Protein AF-A0A5C5VEA5-F1 (afdb_monomer)

Solvent-accessible surface area (backbone atoms only — not comparable to full-atom values): 5814 Å² total; per-residue (Å²): 141,83,84,81,80,79,78,70,80,74,80,77,72,80,71,90,80,66,72,70,73,74,86,80,70,82,73,92,67,53,73,66,56,52,41,52,55,40,46,52,29,50,74,73,68,48,44,48,74,67,47,49,52,50,43,56,47,40,41,73,73,42,89,59,37,44,60,52,44,52,50,49,54,54,48,52,53,50,51,53,51,56,60,60,70,65,56,73,80,82,132

Radius of gyration: 19.77 Å; Cα contacts (8 Å, |Δi|>4): 48; chains: 1; bounding box: 66×24×54 Å

Sequence (91 aa):
MSSMDFGLPSPSTPDCGTPMNFASGCEQGDQQSEVLALGWAAIDGLADEASIARLDHLIRTEHGAKEEYESILALDEGLRCFFRDATPPSP

Foldseek 3Di:
DDDPDPPDPDPPDPPPPDQPPPVPDPPPDDPLVLLLVLLVCVVVVSDDPVSVVVNVVCCVPPDCSVVSSVVNVVVVVVVVVVVVVPPPPDD

Structure (mmCIF, N/CA/C/O backbone):
data_AF-A0A5C5VEA5-F1
#
_entry.id   AF-A0A5C5VEA5-F1
#
loop_
_atom_site.group_PDB
_atom_site.id
_atom_site.type_symbol
_atom_site.label_atom_id
_atom_site.label_alt_id
_atom_site.label_comp_id
_atom_site.label_asym_id
_atom_site.label_entity_id
_atom_site.label_seq_id
_atom_site.pdbx_PDB_ins_code
_atom_site.Cartn_x
_atom_site.Cartn_y
_atom_site.Cartn_z
_atom_site.occupancy
_atom_site.B_iso_or_equiv
_atom_site.auth_seq_id
_atom_site.auth_comp_id
_atom_site.auth_asym_id
_atom_site.auth_atom_id
_atom_site.pdbx_PDB_model_num
ATOM 1 N N . MET A 1 1 ? 57.726 -11.024 -8.950 1.00 45.16 1 MET A N 1
ATOM 2 C CA . MET A 1 1 ? 56.312 -11.381 -9.175 1.00 45.16 1 MET A CA 1
ATOM 3 C C . MET A 1 1 ? 55.539 -10.919 -7.954 1.00 45.16 1 MET A C 1
ATOM 5 O O . MET A 1 1 ? 55.682 -11.542 -6.916 1.00 45.16 1 MET A O 1
ATOM 9 N N . SER A 1 2 ? 54.800 -9.816 -8.057 1.00 40.72 2 SER A N 1
ATOM 10 C CA . SER A 1 2 ? 53.779 -9.448 -7.069 1.00 40.72 2 SER A CA 1
ATOM 11 C C . SER A 1 2 ? 52.538 -9.066 -7.854 1.00 40.72 2 SER A C 1
ATOM 13 O O . SER A 1 2 ? 52.468 -7.977 -8.416 1.00 40.72 2 SER A O 1
ATOM 15 N N . SER A 1 3 ? 51.624 -10.025 -7.973 1.00 47.88 3 SER A N 1
ATOM 16 C CA . SER A 1 3 ? 50.290 -9.818 -8.522 1.00 47.88 3 SER A CA 1
ATOM 17 C C . SER A 1 3 ? 49.448 -9.263 -7.381 1.00 47.88 3 SER A C 1
ATOM 19 O O . SER A 1 3 ? 49.212 -9.966 -6.401 1.00 47.88 3 SER A O 1
ATOM 21 N N . MET A 1 4 ? 49.092 -7.982 -7.445 1.00 53.44 4 MET A N 1
ATOM 22 C CA . MET A 1 4 ? 48.128 -7.403 -6.515 1.00 53.44 4 MET A CA 1
ATOM 23 C C . MET A 1 4 ? 46.740 -7.803 -7.006 1.00 53.44 4 MET A C 1
ATOM 25 O O . MET A 1 4 ? 46.266 -7.325 -8.034 1.00 53.44 4 MET A O 1
ATOM 29 N N . ASP A 1 5 ? 46.157 -8.755 -6.289 1.00 48.16 5 ASP A N 1
ATOM 30 C CA . ASP A 1 5 ? 44.776 -9.191 -6.415 1.00 48.16 5 ASP A CA 1
ATOM 31 C C . ASP A 1 5 ? 43.866 -8.032 -5.982 1.00 48.16 5 ASP A C 1
ATOM 33 O O . ASP A 1 5 ? 43.767 -7.701 -4.800 1.00 48.16 5 ASP A O 1
ATOM 37 N N . PHE A 1 6 ? 43.257 -7.346 -6.950 1.00 48.72 6 PHE A N 1
ATOM 38 C CA . PHE A 1 6 ? 42.148 -6.439 -6.676 1.00 48.72 6 PHE A CA 1
ATOM 39 C C . PHE A 1 6 ? 40.895 -7.296 -6.507 1.00 48.72 6 PHE A C 1
ATOM 41 O O . PHE A 1 6 ? 40.118 -7.477 -7.445 1.00 48.72 6 PHE A O 1
ATOM 48 N N . GLY A 1 7 ? 40.731 -7.841 -5.302 1.00 43.22 7 GLY A N 1
ATOM 49 C CA . GLY A 1 7 ? 39.499 -8.472 -4.851 1.00 43.22 7 GLY A CA 1
ATOM 50 C C . GLY A 1 7 ? 38.364 -7.452 -4.856 1.00 43.22 7 GLY A C 1
ATOM 51 O O . GLY A 1 7 ? 38.116 -6.767 -3.865 1.00 43.22 7 GLY A O 1
ATOM 52 N N . LEU A 1 8 ? 37.696 -7.322 -6.002 1.00 52.53 8 LEU A N 1
ATOM 53 C CA . LEU A 1 8 ? 36.412 -6.648 -6.116 1.00 52.53 8 LEU A CA 1
ATOM 54 C C . LEU A 1 8 ? 35.435 -7.344 -5.154 1.00 52.53 8 LEU A C 1
ATOM 56 O O . LEU A 1 8 ? 35.286 -8.567 -5.244 1.00 52.53 8 LEU A O 1
ATOM 60 N N . PRO A 1 9 ? 34.758 -6.622 -4.243 1.00 48.56 9 PRO A N 1
ATOM 61 C CA . PRO A 1 9 ? 33.660 -7.217 -3.502 1.00 48.56 9 PRO A CA 1
ATOM 62 C C . PRO A 1 9 ? 32.598 -7.633 -4.521 1.00 48.56 9 PRO A C 1
ATOM 64 O O . PRO A 1 9 ? 32.095 -6.813 -5.289 1.00 48.56 9 PRO A O 1
ATOM 67 N N . SER A 1 10 ? 32.314 -8.934 -4.569 1.00 50.59 10 SER A N 1
ATOM 68 C CA . SER A 1 10 ? 31.225 -9.473 -5.379 1.00 50.59 10 SER A CA 1
ATOM 69 C C . SER A 1 10 ? 29.932 -8.757 -4.981 1.00 50.59 10 SER A C 1
ATOM 71 O O . SER A 1 10 ? 29.664 -8.660 -3.781 1.00 50.59 10 SER A O 1
ATOM 73 N N . PRO A 1 11 ? 29.130 -8.240 -5.928 1.00 43.59 11 PRO A N 1
ATOM 74 C CA . PRO A 1 11 ? 27.807 -7.754 -5.590 1.00 43.59 11 PRO A CA 1
ATOM 75 C C . PRO A 1 11 ? 27.001 -8.972 -5.152 1.00 43.59 11 PRO A C 1
ATOM 77 O O . PRO A 1 11 ? 26.690 -9.840 -5.967 1.00 43.59 11 PRO A O 1
ATOM 80 N N . SER A 1 12 ? 26.719 -9.072 -3.855 1.00 49.34 12 SER A N 1
ATOM 81 C CA . SER A 1 12 ? 25.710 -9.987 -3.342 1.00 49.34 12 SER A CA 1
ATOM 82 C C . SER A 1 12 ? 24.440 -9.717 -4.138 1.00 49.34 12 SER A C 1
ATOM 84 O O . SER A 1 12 ? 23.848 -8.643 -4.030 1.00 49.34 12 SER A O 1
ATOM 86 N N . THR A 1 13 ? 24.081 -10.650 -5.013 1.00 54.53 13 THR A N 1
ATOM 87 C CA . THR A 1 13 ? 22.813 -10.631 -5.731 1.00 54.53 13 THR A CA 1
ATOM 88 C C . THR A 1 13 ? 21.706 -10.503 -4.688 1.00 5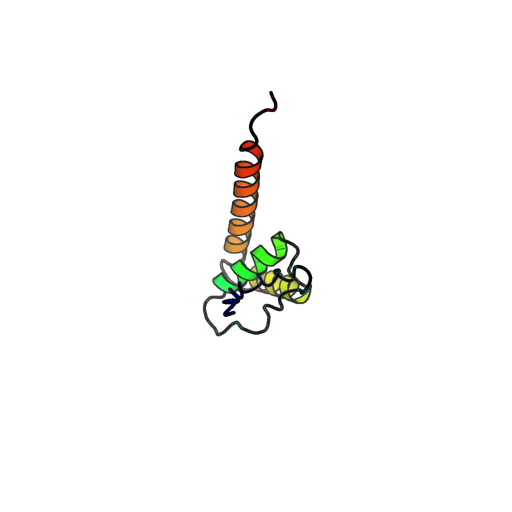4.53 13 THR A C 1
ATOM 90 O O . THR A 1 13 ? 21.691 -11.324 -3.767 1.00 54.53 13 THR A O 1
ATOM 93 N N . PRO A 1 14 ? 20.821 -9.493 -4.761 1.00 46.34 14 PRO A N 1
ATOM 94 C CA . PRO A 1 14 ? 19.681 -9.442 -3.863 1.00 46.34 14 PRO A CA 1
ATOM 95 C C . PRO A 1 14 ? 18.856 -10.701 -4.116 1.00 46.34 14 PRO A C 1
ATOM 97 O O . PRO A 1 14 ? 18.475 -10.998 -5.247 1.00 46.34 14 PRO A O 1
ATOM 100 N N . ASP A 1 15 ? 18.686 -11.493 -3.067 1.00 43.78 15 ASP A N 1
ATOM 101 C CA . ASP A 1 15 ? 18.011 -12.778 -3.113 1.00 43.78 15 ASP A CA 1
ATOM 102 C C . ASP A 1 15 ? 16.506 -12.518 -3.296 1.00 43.78 15 ASP A C 1
ATOM 104 O O . ASP A 1 15 ? 15.776 -12.279 -2.336 1.00 43.78 15 ASP A O 1
ATOM 108 N N . CYS A 1 16 ? 16.038 -12.481 -4.548 1.00 53.22 16 CYS A N 1
ATOM 109 C CA . CYS A 1 16 ? 14.643 -12.192 -4.919 1.00 53.22 16 CYS A CA 1
ATOM 110 C C . CYS A 1 16 ? 13.643 -13.297 -4.510 1.00 53.22 16 CYS A C 1
ATOM 112 O O . CYS A 1 16 ? 12.521 -13.313 -5.009 1.00 53.22 16 CYS A O 1
ATOM 114 N N . GLY A 1 17 ? 14.042 -14.254 -3.666 1.00 48.72 17 GLY A N 1
ATOM 115 C CA . GLY A 1 17 ? 13.263 -15.457 -3.363 1.00 48.72 17 GLY A CA 1
ATOM 116 C C . GLY A 1 17 ? 12.852 -15.636 -1.905 1.00 48.72 17 GLY A C 1
ATOM 117 O O . GLY A 1 17 ? 12.140 -16.593 -1.610 1.00 48.72 17 GLY A O 1
ATOM 118 N N . THR A 1 18 ? 13.278 -14.761 -0.989 1.00 51.50 18 THR A N 1
ATOM 119 C CA . THR A 1 18 ? 12.911 -14.895 0.429 1.00 51.50 18 THR A CA 1
ATOM 120 C C . THR A 1 18 ? 11.838 -13.869 0.791 1.00 51.50 18 THR A C 1
ATOM 122 O O . THR A 1 18 ? 12.126 -12.673 0.718 1.00 51.50 18 THR A O 1
ATOM 125 N N . PRO A 1 19 ? 10.622 -14.289 1.197 1.00 52.84 19 PRO A N 1
ATOM 126 C CA . PRO A 1 19 ? 9.635 -13.356 1.726 1.00 52.84 19 PRO A CA 1
ATOM 127 C C . PRO A 1 19 ? 10.230 -12.671 2.961 1.00 52.84 19 PRO A C 1
ATOM 129 O O . PRO A 1 19 ? 10.649 -13.335 3.915 1.00 52.84 19 PRO A O 1
ATOM 132 N N . MET A 1 20 ? 10.334 -11.341 2.921 1.00 52.88 20 MET A N 1
ATOM 133 C CA . MET A 1 20 ? 10.786 -10.568 4.074 1.00 52.88 20 MET A CA 1
ATOM 134 C C . MET A 1 20 ? 9.708 -10.646 5.149 1.00 52.88 20 MET A C 1
ATOM 136 O O . MET A 1 20 ? 8.628 -10.082 5.013 1.00 52.88 20 MET A O 1
ATOM 140 N N . ASN A 1 21 ? 10.014 -11.350 6.234 1.00 51.97 21 ASN A N 1
ATOM 141 C CA . ASN A 1 21 ? 9.160 -11.386 7.407 1.00 51.97 21 ASN A CA 1
ATOM 142 C C . ASN A 1 21 ? 9.289 -10.053 8.164 1.00 51.97 21 ASN A C 1
ATOM 144 O O . ASN A 1 21 ? 10.184 -9.877 8.993 1.00 51.97 21 ASN A O 1
ATOM 148 N N . PHE A 1 22 ? 8.381 -9.118 7.883 1.00 56.62 22 PHE A N 1
ATOM 149 C CA . PHE A 1 22 ? 8.305 -7.819 8.560 1.00 56.62 22 PHE A CA 1
ATOM 150 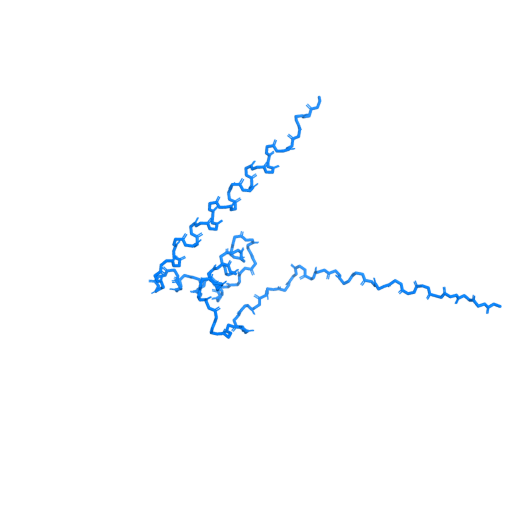C C . PHE A 1 22 ? 7.772 -7.911 10.004 1.00 56.62 22 PHE A C 1
ATOM 152 O O . PHE A 1 22 ? 7.726 -6.903 10.703 1.00 56.62 22 PHE A O 1
ATOM 159 N N . ALA A 1 23 ? 7.401 -9.101 10.498 1.00 53.75 23 ALA A N 1
ATOM 160 C CA . ALA A 1 23 ? 6.845 -9.262 11.845 1.00 53.75 23 ALA A CA 1
ATOM 161 C C . ALA A 1 23 ? 7.892 -9.139 12.973 1.00 53.75 23 ALA A C 1
ATOM 163 O O . ALA A 1 23 ? 7.522 -9.053 14.143 1.00 53.75 23 ALA A O 1
ATOM 164 N N . SER A 1 24 ? 9.192 -9.142 12.656 1.00 47.78 24 SER A N 1
ATOM 165 C CA . SER A 1 24 ? 10.280 -9.058 13.644 1.00 47.78 24 SER A CA 1
ATOM 166 C C . SER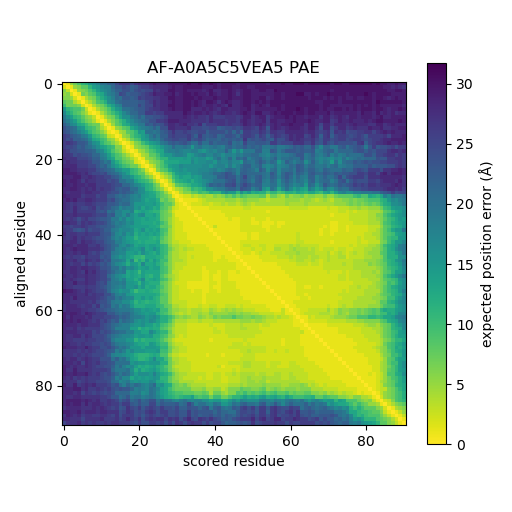 A 1 24 ? 10.999 -7.714 13.567 1.00 47.78 24 SER A C 1
ATOM 168 O O . SER A 1 24 ? 12.119 -7.640 13.071 1.00 47.78 24 SER A O 1
ATOM 170 N N . GLY A 1 25 ? 10.371 -6.639 14.049 1.00 41.75 25 GLY A N 1
ATOM 171 C CA . GLY A 1 25 ? 11.086 -5.362 14.149 1.00 41.75 25 GLY A CA 1
ATOM 172 C C . GLY A 1 25 ? 10.287 -4.083 14.374 1.00 41.75 25 GLY A C 1
ATOM 173 O O . GLY A 1 25 ? 10.887 -3.017 14.312 1.00 41.75 25 GLY A O 1
ATOM 174 N N . CYS A 1 26 ? 8.979 -4.127 14.638 1.00 46.12 26 CYS A N 1
ATOM 175 C CA . CYS A 1 26 ? 8.232 -2.914 14.981 1.00 46.12 26 CYS A CA 1
ATOM 176 C C . CYS A 1 26 ? 8.494 -2.525 16.447 1.00 46.12 26 CYS A C 1
ATOM 178 O O . CYS A 1 26 ? 7.661 -2.747 17.327 1.00 46.12 26 CYS A O 1
ATOM 180 N N . GLU A 1 27 ? 9.667 -1.951 16.725 1.00 46.88 27 GLU A N 1
ATOM 181 C CA . GLU A 1 27 ? 9.867 -1.132 17.921 1.00 46.88 27 GLU A CA 1
ATOM 182 C C . GLU A 1 27 ? 8.979 0.109 17.791 1.00 46.88 27 GLU A C 1
ATOM 184 O O . GLU A 1 27 ? 9.366 1.070 17.146 1.00 46.88 27 GLU A O 1
ATOM 189 N N . GLN A 1 28 ? 7.758 0.022 18.328 1.00 46.97 28 GLN A N 1
ATOM 190 C CA . GLN A 1 28 ? 6.844 1.094 18.754 1.00 46.97 28 GLN A CA 1
ATOM 191 C C . GLN A 1 28 ? 7.164 2.520 18.244 1.00 46.97 28 GLN A C 1
ATOM 193 O O . GLN A 1 28 ? 7.362 3.450 19.024 1.00 46.97 28 GLN A O 1
ATOM 198 N N . GLY A 1 29 ? 7.194 2.675 16.922 1.00 51.31 29 GLY A N 1
ATOM 199 C CA . GLY A 1 29 ? 7.533 3.895 16.202 1.00 51.31 29 GLY A CA 1
ATOM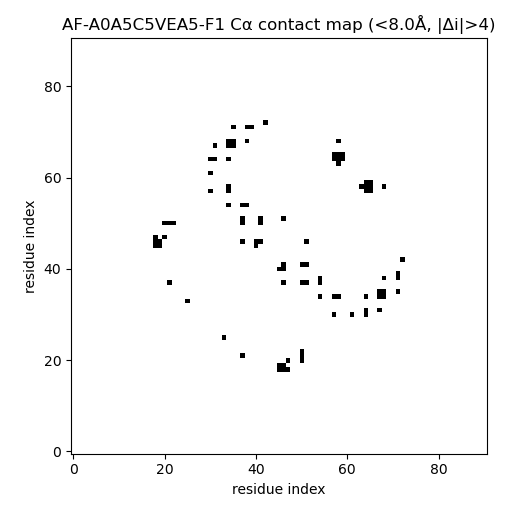 200 C C . GLY A 1 29 ? 6.718 3.923 14.917 1.00 51.31 29 GLY A C 1
ATOM 201 O O . GLY A 1 29 ? 7.103 3.326 13.918 1.00 51.31 29 GLY A O 1
ATOM 202 N N . ASP A 1 30 ? 5.560 4.572 15.019 1.00 69.38 30 ASP A N 1
ATOM 203 C CA . ASP A 1 30 ? 4.574 4.885 13.984 1.00 69.38 30 ASP A CA 1
ATOM 204 C C . ASP A 1 30 ? 3.930 3.705 13.243 1.00 69.38 30 ASP A C 1
ATOM 206 O O . ASP A 1 30 ? 4.450 3.162 12.272 1.00 69.38 30 ASP A O 1
ATOM 210 N N . GLN A 1 31 ? 2.686 3.398 13.627 1.00 72.69 31 GLN A N 1
ATOM 211 C CA . GLN A 1 31 ? 1.780 2.522 12.871 1.00 72.69 31 GLN A CA 1
ATOM 212 C C . GLN A 1 31 ? 1.633 2.968 11.403 1.00 72.69 31 GLN A C 1
ATOM 214 O O . GLN A 1 31 ? 1.409 2.133 10.532 1.00 72.69 31 GLN A O 1
ATOM 219 N N . GLN A 1 32 ? 1.829 4.260 11.102 1.00 76.94 32 GLN A N 1
ATOM 220 C CA . GLN A 1 32 ? 1.911 4.767 9.727 1.00 76.94 32 GLN A CA 1
ATOM 221 C C . GLN A 1 32 ? 3.088 4.156 8.951 1.00 76.94 32 GLN A C 1
ATOM 223 O O . GLN A 1 32 ? 2.923 3.759 7.802 1.00 76.94 32 GLN A O 1
ATOM 228 N N . SER A 1 33 ? 4.256 4.015 9.583 1.00 84.00 33 SER A N 1
ATOM 229 C CA . SER A 1 33 ? 5.426 3.359 8.985 1.00 84.00 33 SER A CA 1
ATOM 230 C C . SER A 1 33 ? 5.142 1.886 8.678 1.00 84.00 33 SER A C 1
ATOM 232 O O . SER A 1 33 ? 5.520 1.376 7.623 1.00 84.00 33 SER A O 1
ATOM 234 N N . GLU A 1 34 ? 4.399 1.214 9.562 1.00 89.50 34 GLU A N 1
ATOM 235 C CA . GLU A 1 34 ? 3.997 -0.180 9.366 1.00 89.50 34 GLU A CA 1
ATOM 236 C C . GLU A 1 34 ? 3.017 -0.336 8.189 1.00 89.50 34 GLU A C 1
ATOM 238 O O . GLU A 1 34 ? 3.206 -1.211 7.343 1.00 89.50 34 GLU A O 1
ATOM 243 N N . VAL A 1 35 ? 2.018 0.547 8.074 1.00 90.75 35 VAL A N 1
ATOM 244 C CA . VAL A 1 35 ? 1.083 0.570 6.933 1.00 90.75 35 VAL A CA 1
ATOM 245 C C . VAL A 1 35 ? 1.815 0.843 5.621 1.00 90.75 35 VAL A C 1
ATOM 247 O O . VAL A 1 35 ? 1.528 0.180 4.626 1.00 90.75 35 VAL A O 1
ATOM 250 N N . LEU A 1 36 ? 2.784 1.765 5.613 1.00 90.56 36 LEU A N 1
ATOM 251 C CA . LEU A 1 36 ? 3.609 2.044 4.436 1.00 90.56 36 LEU A CA 1
ATOM 252 C C . LEU A 1 36 ? 4.401 0.804 4.007 1.00 90.56 36 LEU A C 1
ATOM 254 O O . LEU A 1 36 ? 4.330 0.403 2.846 1.00 90.56 36 LEU A O 1
ATOM 258 N N . ALA A 1 37 ? 5.120 0.171 4.936 1.00 92.50 37 ALA A N 1
ATOM 259 C CA . ALA A 1 37 ? 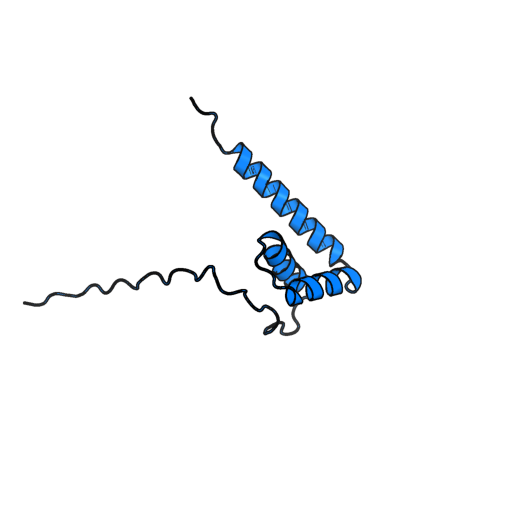5.948 -0.995 4.636 1.00 92.50 37 ALA A CA 1
ATOM 260 C C . ALA A 1 37 ? 5.115 -2.184 4.131 1.00 92.50 37 ALA A C 1
ATOM 262 O O . ALA A 1 37 ? 5.417 -2.757 3.082 1.00 92.50 37 ALA A O 1
ATOM 263 N N . LEU A 1 38 ? 4.043 -2.532 4.849 1.00 93.94 38 LEU A N 1
ATOM 264 C CA . LEU A 1 38 ? 3.172 -3.644 4.469 1.00 93.94 38 LEU A CA 1
ATOM 265 C C . LEU A 1 38 ? 2.382 -3.333 3.192 1.00 93.94 38 LEU A C 1
ATOM 267 O O . LEU A 1 38 ? 2.178 -4.224 2.369 1.00 93.94 38 LEU A O 1
ATOM 271 N N . GLY A 1 39 ? 1.963 -2.078 3.008 1.00 94.56 39 GLY A N 1
ATOM 272 C CA . GLY A 1 39 ? 1.240 -1.626 1.825 1.00 94.56 39 GLY A CA 1
ATOM 273 C C . GLY A 1 39 ? 2.061 -1.791 0.550 1.00 94.56 39 GLY A C 1
ATOM 274 O O . GLY A 1 39 ? 1.583 -2.405 -0.403 1.00 94.56 39 GLY A O 1
ATOM 275 N N . TRP A 1 40 ? 3.315 -1.329 0.556 1.00 93.44 40 TRP A N 1
ATOM 276 C CA . TRP A 1 40 ? 4.232 -1.521 -0.572 1.00 93.44 40 TRP A CA 1
ATOM 277 C C . TRP A 1 40 ? 4.558 -2.994 -0.817 1.00 93.44 40 TRP A C 1
ATOM 279 O O . TRP A 1 40 ? 4.470 -3.456 -1.952 1.00 93.44 40 TRP A O 1
ATOM 289 N N . ALA A 1 41 ? 4.841 -3.762 0.239 1.00 94.00 41 ALA A N 1
ATOM 290 C CA . ALA A 1 41 ? 5.093 -5.195 0.100 1.00 94.00 41 ALA A CA 1
ATOM 291 C C . ALA A 1 41 ? 3.896 -5.938 -0.524 1.00 94.00 41 ALA A C 1
ATOM 293 O O . ALA A 1 41 ? 4.089 -6.855 -1.321 1.00 94.00 41 ALA A O 1
ATOM 294 N N . ALA A 1 42 ? 2.662 -5.546 -0.194 1.00 93.50 42 ALA A N 1
ATOM 295 C CA . ALA A 1 42 ? 1.458 -6.128 -0.782 1.00 93.50 42 ALA A CA 1
ATOM 296 C C . ALA A 1 42 ? 1.297 -5.763 -2.267 1.00 93.50 42 ALA A C 1
ATOM 298 O O . ALA A 1 42 ? 0.954 -6.631 -3.069 1.00 93.50 42 ALA A O 1
ATOM 299 N N . ILE A 1 43 ? 1.573 -4.510 -2.642 1.00 93.88 43 ILE A N 1
ATOM 300 C CA . ILE A 1 43 ? 1.504 -4.033 -4.036 1.00 93.88 43 ILE A CA 1
ATOM 301 C C . ILE A 1 43 ? 2.519 -4.760 -4.924 1.00 93.88 43 ILE A C 1
ATOM 303 O O . ILE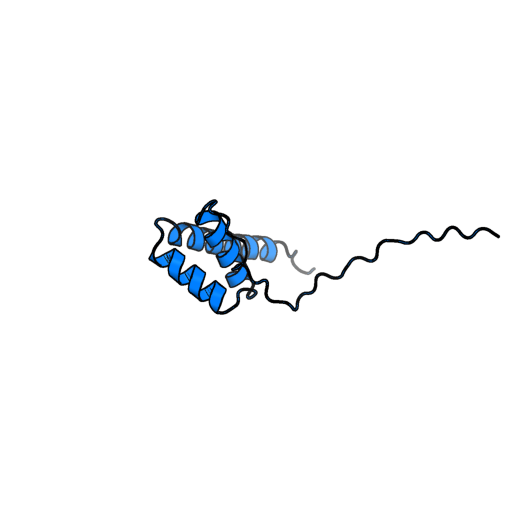 A 1 43 ? 2.173 -5.177 -6.031 1.00 93.88 43 ILE A O 1
ATOM 307 N N . ASP A 1 44 ? 3.735 -4.962 -4.419 1.00 92.31 44 ASP A N 1
ATOM 308 C CA . ASP A 1 44 ? 4.808 -5.655 -5.140 1.00 92.31 44 ASP A CA 1
ATOM 309 C C . ASP A 1 44 ? 4.656 -7.189 -5.117 1.00 92.31 44 ASP A C 1
ATOM 311 O O . ASP A 1 44 ? 5.445 -7.906 -5.735 1.00 92.31 44 ASP A O 1
ATOM 315 N N . GLY A 1 45 ? 3.647 -7.719 -4.411 1.00 92.44 45 GLY A N 1
ATOM 316 C CA . GLY A 1 45 ? 3.416 -9.161 -4.273 1.00 92.44 45 GLY A CA 1
ATOM 317 C C . GLY A 1 45 ? 4.459 -9.881 -3.409 1.00 92.44 45 GLY A C 1
ATOM 318 O O . GLY A 1 45 ? 4.623 -11.094 -3.527 1.00 92.44 45 GLY A O 1
ATOM 319 N N . LEU A 1 46 ? 5.171 -9.141 -2.557 1.00 93.88 46 LEU A N 1
ATOM 320 C CA . LEU A 1 46 ? 6.209 -9.642 -1.649 1.00 93.88 46 LEU A CA 1
ATOM 321 C C . LEU A 1 46 ? 5.681 -9.943 -0.239 1.00 93.88 46 LEU A C 1
ATOM 323 O O . LEU A 1 46 ? 6.365 -10.607 0.540 1.00 93.88 46 LEU A O 1
ATOM 327 N N . ALA A 1 47 ? 4.492 -9.444 0.103 1.00 93.12 47 ALA A N 1
ATOM 328 C CA . ALA A 1 47 ? 3.866 -9.691 1.394 1.00 93.12 47 ALA A CA 1
ATOM 329 C C . ALA A 1 47 ? 3.3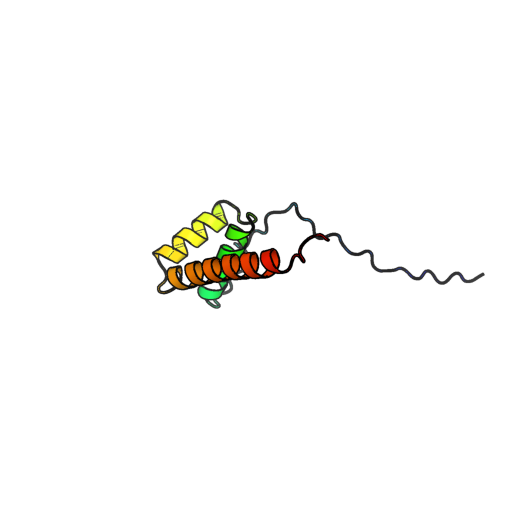84 -11.143 1.509 1.00 93.12 47 ALA A C 1
ATOM 331 O O . ALA A 1 47 ? 2.642 -11.639 0.658 1.00 93.12 47 ALA A O 1
ATOM 332 N N . ASP A 1 48 ? 3.767 -11.804 2.600 1.00 93.69 48 ASP A N 1
ATOM 333 C CA . ASP A 1 48 ? 3.193 -13.092 2.968 1.00 93.69 48 ASP A CA 1
ATOM 334 C C . ASP A 1 48 ? 1.776 -12.937 3.559 1.00 93.69 48 ASP A C 1
ATOM 336 O O . ASP A 1 48 ? 1.286 -11.834 3.821 1.00 93.69 48 ASP A O 1
ATOM 340 N N . GLU A 1 49 ? 1.089 -14.060 3.769 1.00 94.38 49 GLU A N 1
ATOM 341 C CA . GLU A 1 49 ? -0.290 -14.072 4.270 1.00 94.38 49 GLU A CA 1
ATO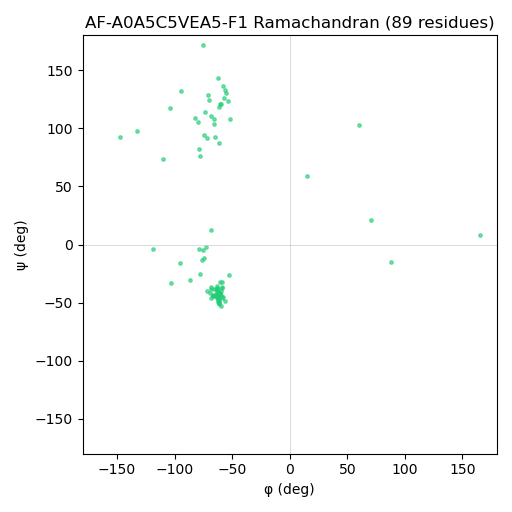M 342 C C . GLU A 1 49 ? -0.427 -13.419 5.657 1.00 94.38 49 GLU A C 1
ATOM 344 O O . GLU A 1 49 ? -1.437 -12.770 5.939 1.00 94.38 49 GLU A O 1
ATOM 349 N N . ALA A 1 50 ? 0.600 -13.519 6.508 1.00 93.31 50 ALA A N 1
ATOM 350 C CA . ALA A 1 50 ? 0.597 -12.884 7.821 1.00 93.31 50 ALA A CA 1
ATOM 351 C C . ALA A 1 50 ? 0.753 -11.360 7.704 1.00 93.31 50 ALA A C 1
ATOM 353 O O . ALA A 1 50 ? 0.050 -10.622 8.398 1.00 93.31 50 ALA A O 1
ATOM 354 N N . SER A 1 51 ? 1.611 -10.881 6.801 1.00 91.81 51 SER A N 1
ATOM 355 C CA . SER A 1 51 ? 1.753 -9.460 6.471 1.00 91.81 51 SER A CA 1
ATOM 356 C C . SER A 1 51 ? 0.467 -8.875 5.886 1.00 91.81 51 SER A C 1
ATOM 358 O O . SER A 1 51 ? 0.052 -7.791 6.297 1.00 91.81 51 SER A O 1
ATOM 360 N N . ILE A 1 52 ? -0.208 -9.604 4.992 1.00 92.81 52 ILE A N 1
ATOM 361 C CA . ILE A 1 52 ? -1.503 -9.184 4.434 1.00 92.81 52 ILE A CA 1
ATOM 362 C C . ILE A 1 52 ? -2.561 -9.105 5.541 1.00 92.81 52 ILE A C 1
ATOM 364 O O . ILE A 1 52 ? -3.273 -8.105 5.643 1.00 92.81 52 ILE A O 1
ATOM 368 N N . ALA A 1 53 ? -2.645 -10.117 6.408 1.00 94.25 53 ALA A N 1
ATOM 369 C CA . ALA A 1 53 ? -3.583 -10.112 7.530 1.00 94.25 53 ALA A CA 1
ATOM 370 C C . ALA A 1 53 ? -3.295 -8.975 8.526 1.00 94.25 53 ALA A C 1
ATOM 372 O O . ALA A 1 53 ? -4.222 -8.363 9.060 1.00 94.25 53 ALA A O 1
ATOM 373 N N . ARG A 1 54 ? -2.015 -8.662 8.762 1.00 93.19 54 ARG A N 1
ATOM 374 C CA . ARG A 1 54 ? -1.596 -7.549 9.620 1.00 93.19 54 ARG A CA 1
ATOM 375 C C . ARG A 1 54 ? -1.984 -6.198 9.022 1.00 93.19 54 ARG A C 1
ATOM 377 O O . ARG A 1 54 ? -2.512 -5.357 9.746 1.00 93.19 54 ARG A O 1
ATOM 384 N N . LEU A 1 55 ? -1.781 -6.013 7.720 1.00 92.81 55 LEU A N 1
ATOM 385 C CA . LEU A 1 55 ? -2.202 -4.809 7.009 1.00 92.81 55 LEU A CA 1
ATOM 386 C C . LEU A 1 55 ? -3.728 -4.635 7.050 1.00 92.81 55 LEU A C 1
ATOM 388 O O . LEU A 1 55 ? -4.202 -3.550 7.379 1.00 92.81 55 LEU A O 1
ATOM 392 N N . ASP A 1 56 ? -4.498 -5.698 6.790 1.00 94.88 56 ASP A N 1
ATOM 393 C CA . ASP A 1 56 ? -5.968 -5.662 6.883 1.00 94.88 56 ASP A CA 1
ATOM 394 C C . ASP A 1 56 ? -6.437 -5.302 8.299 1.00 94.88 56 ASP A C 1
ATOM 396 O O . ASP A 1 56 ? -7.359 -4.500 8.463 1.00 94.88 56 ASP A O 1
ATOM 400 N N . HIS A 1 57 ? -5.771 -5.838 9.325 1.00 93.94 57 HIS A N 1
ATOM 401 C CA . HIS A 1 57 ? -6.050 -5.469 10.707 1.00 93.94 57 HIS A CA 1
ATOM 402 C C . HIS A 1 57 ? -5.820 -3.971 10.944 1.00 93.94 57 HIS A C 1
ATOM 404 O O . HIS A 1 57 ? -6.748 -3.292 11.380 1.00 93.94 57 HIS A O 1
ATOM 410 N N . LEU A 1 58 ? -4.642 -3.448 10.584 1.00 91.69 58 LEU A N 1
ATOM 411 C CA . LEU A 1 58 ? -4.293 -2.033 10.762 1.00 91.69 58 LEU A CA 1
ATOM 412 C C . LEU A 1 58 ? -5.274 -1.101 10.043 1.00 91.69 58 LEU A C 1
ATOM 414 O O . LEU A 1 58 ? -5.764 -0.153 10.647 1.00 91.69 58 LEU A O 1
ATOM 418 N N . ILE A 1 59 ? -5.627 -1.401 8.792 1.00 92.25 59 ILE A N 1
ATOM 419 C CA . ILE A 1 59 ? -6.586 -0.610 8.001 1.00 92.25 59 ILE A CA 1
ATOM 420 C C . ILE A 1 59 ? -7.961 -0.527 8.684 1.00 92.25 59 ILE A C 1
ATOM 422 O O . ILE A 1 59 ? -8.668 0.473 8.535 1.00 92.25 59 ILE A O 1
ATOM 426 N N . ARG A 1 60 ? -8.365 -1.569 9.420 1.00 92.25 60 ARG A N 1
ATOM 427 C CA . ARG A 1 60 ? -9.663 -1.622 10.111 1.00 92.25 60 ARG A CA 1
ATOM 428 C C . ARG A 1 60 ? -9.640 -0.997 11.500 1.00 92.25 60 ARG A C 1
ATOM 430 O O . ARG A 1 60 ? -10.689 -0.536 11.949 1.00 92.25 60 ARG A O 1
ATOM 437 N N . THR A 1 61 ? -8.510 -1.047 12.199 1.00 89.81 61 THR A N 1
ATOM 438 C CA . THR A 1 61 ? -8.428 -0.650 13.612 1.00 89.81 61 THR A CA 1
ATOM 439 C C . THR A 1 61 ? -7.801 0.717 13.829 1.00 89.81 61 THR A C 1
ATOM 441 O O . THR A 1 61 ? -8.200 1.409 14.763 1.00 89.81 61 THR A O 1
ATOM 444 N N . GLU A 1 62 ? -6.841 1.112 12.994 1.00 88.62 62 GLU A N 1
ATOM 445 C CA . GLU A 1 62 ? -6.089 2.353 13.163 1.00 88.62 62 GLU A CA 1
ATOM 446 C C . GLU A 1 62 ? -6.712 3.494 12.355 1.00 88.62 62 GLU A C 1
ATOM 448 O O . GLU A 1 62 ? -7.020 3.377 11.165 1.00 88.62 62 GLU A O 1
ATOM 453 N N . HIS A 1 63 ? -6.887 4.638 13.012 1.00 83.25 63 HIS A N 1
ATOM 454 C CA . HIS A 1 63 ? -7.440 5.828 12.382 1.00 83.25 63 HIS A CA 1
ATOM 455 C C . HIS A 1 63 ? -6.429 6.404 11.378 1.00 83.25 63 HIS A C 1
ATOM 457 O O . HIS A 1 63 ? -5.295 6.701 11.741 1.00 83.25 63 HIS A O 1
ATOM 463 N N . GLY A 1 64 ? -6.835 6.571 10.119 1.00 84.25 64 GLY A N 1
ATOM 464 C CA . GLY A 1 64 ? -5.977 7.077 9.040 1.00 84.25 64 GLY A CA 1
ATOM 465 C C . GLY A 1 64 ? -5.168 6.004 8.300 1.00 84.25 64 GLY A C 1
ATOM 466 O O . GLY A 1 64 ? -4.753 6.244 7.175 1.00 84.25 64 GLY A O 1
ATOM 467 N N . ALA A 1 65 ? -5.027 4.782 8.828 1.00 88.12 65 ALA A N 1
ATOM 468 C CA . ALA A 1 65 ? -4.303 3.701 8.140 1.00 88.12 65 ALA A CA 1
ATOM 469 C C . ALA A 1 65 ? -4.902 3.359 6.767 1.00 88.12 65 ALA A C 1
ATOM 471 O O . ALA A 1 65 ? -4.183 3.085 5.809 1.00 88.12 65 ALA A O 1
ATOM 472 N N . LYS A 1 66 ? -6.232 3.418 6.651 1.00 90.12 66 LYS A N 1
ATOM 473 C CA . LYS A 1 66 ? -6.914 3.252 5.368 1.00 90.12 66 LYS A CA 1
ATOM 474 C C . LYS A 1 66 ? -6.537 4.350 4.365 1.00 90.12 66 LYS A C 1
ATOM 476 O O . LYS A 1 66 ? -6.277 4.044 3.209 1.00 90.12 66 LYS A O 1
ATOM 481 N N . GLU A 1 67 ? -6.515 5.604 4.806 1.00 89.62 67 GLU A N 1
ATOM 482 C CA . GLU A 1 67 ? -6.221 6.771 3.964 1.00 89.62 67 GLU A CA 1
ATOM 483 C C . GLU A 1 67 ? -4.754 6.762 3.510 1.00 89.62 67 GLU A C 1
ATOM 485 O O . GLU A 1 67 ? -4.457 7.057 2.351 1.00 89.62 67 GLU A O 1
ATOM 490 N N . GLU A 1 68 ? -3.844 6.344 4.393 1.00 88.94 68 GLU A N 1
ATOM 491 C CA . GLU A 1 68 ? -2.439 6.099 4.055 1.00 88.94 68 GLU A CA 1
ATOM 492 C C . GLU A 1 68 ? -2.322 5.000 2.997 1.00 88.94 68 GLU A C 1
ATOM 494 O O . GLU A 1 68 ? -1.706 5.209 1.955 1.00 88.94 68 GLU A O 1
ATOM 499 N N . TYR A 1 69 ? -2.973 3.850 3.202 1.00 90.81 69 TYR A N 1
ATOM 500 C CA . TYR A 1 69 ? -2.935 2.759 2.227 1.00 90.81 69 TYR A CA 1
ATOM 501 C C . TYR A 1 69 ? -3.514 3.166 0.861 1.00 90.81 69 TYR A C 1
ATOM 503 O O . TYR A 1 69 ? -2.922 2.872 -0.177 1.00 90.81 69 TYR A O 1
ATOM 511 N N . GLU A 1 70 ? -4.624 3.908 0.840 1.00 91.62 70 GLU A N 1
ATOM 512 C CA . GLU A 1 70 ? -5.190 4.471 -0.394 1.00 91.62 70 GLU A CA 1
ATOM 513 C C . GLU A 1 70 ? -4.235 5.473 -1.068 1.00 91.62 70 GLU A C 1
ATOM 515 O O . GLU A 1 70 ? -4.131 5.491 -2.297 1.00 91.62 70 GLU A O 1
ATOM 520 N N . SER A 1 71 ? -3.485 6.256 -0.287 1.00 91.56 71 SER A N 1
ATOM 521 C CA . SER A 1 71 ? -2.463 7.177 -0.806 1.00 91.56 71 SER A CA 1
ATOM 522 C C . SER A 1 71 ? -1.294 6.434 -1.457 1.00 91.56 71 SER A C 1
ATOM 524 O O . SER A 1 71 ? -0.807 6.862 -2.506 1.00 91.56 71 SER A O 1
ATOM 526 N N . ILE A 1 72 ? -0.877 5.296 -0.890 1.00 92.19 72 ILE A N 1
ATOM 527 C CA . ILE A 1 72 ? 0.141 4.421 -1.491 1.00 92.19 72 ILE A CA 1
ATOM 528 C C . ILE A 1 72 ? -0.346 3.890 -2.845 1.00 92.19 72 ILE A C 1
ATOM 530 O O . ILE A 1 72 ? 0.384 3.976 -3.831 1.00 92.19 72 ILE A O 1
ATOM 534 N N . LEU A 1 73 ? -1.585 3.389 -2.916 1.00 91.69 73 LEU A N 1
ATOM 535 C CA . LEU A 1 73 ? -2.168 2.878 -4.164 1.00 91.69 73 LEU A CA 1
ATOM 536 C C . LEU A 1 73 ? -2.247 3.964 -5.245 1.00 91.69 73 LEU A C 1
ATOM 538 O O . LEU A 1 73 ? -1.914 3.716 -6.404 1.00 91.69 73 LEU A O 1
ATOM 542 N N . ALA A 1 74 ? -2.658 5.177 -4.869 1.00 92.50 74 ALA A N 1
ATOM 543 C CA . ALA A 1 74 ? -2.708 6.308 -5.790 1.00 92.50 74 ALA A CA 1
ATOM 544 C C . ALA A 1 74 ? -1.311 6.699 -6.305 1.00 92.50 74 ALA A C 1
ATOM 546 O O . ALA A 1 74 ? -1.157 7.038 -7.482 1.00 92.50 74 ALA A O 1
ATOM 547 N N . LEU A 1 75 ? -0.291 6.633 -5.444 1.00 91.81 75 LEU A N 1
ATOM 548 C CA . LEU A 1 75 ? 1.094 6.900 -5.820 1.00 91.81 75 LEU A CA 1
ATOM 549 C C . LEU A 1 75 ? 1.653 5.821 -6.761 1.00 91.81 75 LEU A C 1
ATOM 551 O O . LEU A 1 75 ? 2.243 6.180 -7.779 1.00 91.81 75 LEU A O 1
ATOM 555 N N . ASP A 1 76 ? 1.448 4.533 -6.469 1.00 93.69 76 ASP A N 1
ATOM 556 C CA . ASP A 1 76 ? 1.853 3.418 -7.343 1.00 93.69 76 ASP A CA 1
ATOM 557 C C . ASP A 1 76 ? 1.239 3.551 -8.746 1.00 93.69 76 ASP A C 1
ATOM 559 O O . ASP A 1 76 ? 1.958 3.531 -9.748 1.00 93.69 76 ASP A O 1
ATOM 563 N N . GLU A 1 77 ? -0.070 3.803 -8.833 1.00 91.19 77 GLU A N 1
ATOM 564 C CA . GLU A 1 77 ? -0.749 4.002 -10.118 1.00 91.19 77 GLU A CA 1
ATOM 565 C C . GLU A 1 77 ? -0.217 5.237 -10.868 1.00 91.19 77 GLU A C 1
ATOM 567 O O . GLU A 1 77 ? 0.021 5.190 -12.081 1.00 91.19 77 GLU A O 1
ATOM 572 N N . GLY A 1 78 ? 0.033 6.339 -10.152 1.00 92.19 78 GLY A N 1
ATOM 573 C CA . GLY A 1 78 ? 0.617 7.553 -10.721 1.00 92.19 78 GLY A CA 1
ATOM 574 C C . GLY A 1 78 ? 2.021 7.328 -11.289 1.00 92.19 78 GLY A C 1
ATOM 575 O O . GLY A 1 78 ? 2.314 7.761 -12.408 1.00 92.19 78 GLY A O 1
ATOM 576 N N . LEU A 1 79 ? 2.875 6.605 -10.559 1.00 89.38 79 LEU A N 1
ATOM 577 C CA . LEU A 1 79 ? 4.220 6.242 -11.011 1.00 89.38 79 LEU A CA 1
ATOM 578 C C . LEU A 1 79 ? 4.163 5.320 -12.234 1.00 89.38 79 LEU A C 1
ATOM 580 O O . LEU A 1 79 ? 4.875 5.558 -13.213 1.00 89.38 79 LEU A O 1
ATOM 584 N N . ARG A 1 80 ? 3.279 4.316 -12.232 1.00 88.12 80 ARG A N 1
ATOM 585 C CA . ARG A 1 80 ? 3.080 3.417 -13.381 1.00 88.12 80 ARG A CA 1
ATOM 586 C C . ARG A 1 80 ? 2.651 4.175 -14.630 1.00 88.12 80 ARG A C 1
ATOM 588 O O . ARG A 1 80 ? 3.196 3.925 -15.704 1.00 88.12 80 ARG A O 1
ATOM 595 N N . CYS A 1 81 ? 1.722 5.122 -14.501 1.00 87.94 81 CYS A N 1
ATOM 596 C CA . CYS A 1 81 ? 1.321 5.980 -15.615 1.00 87.94 81 CYS A CA 1
ATOM 597 C C . CYS A 1 81 ? 2.493 6.825 -16.130 1.00 87.94 81 CYS A C 1
ATOM 599 O O . CYS A 1 81 ? 2.764 6.823 -17.331 1.00 87.94 81 CYS A O 1
ATOM 601 N N . PHE A 1 82 ? 3.230 7.479 -15.229 1.00 85.81 82 PHE A N 1
ATOM 602 C CA . PHE A 1 82 ? 4.358 8.338 -15.590 1.00 85.81 82 PHE A CA 1
ATOM 603 C C . PHE A 1 82 ? 5.453 7.587 -16.365 1.00 85.81 82 PHE A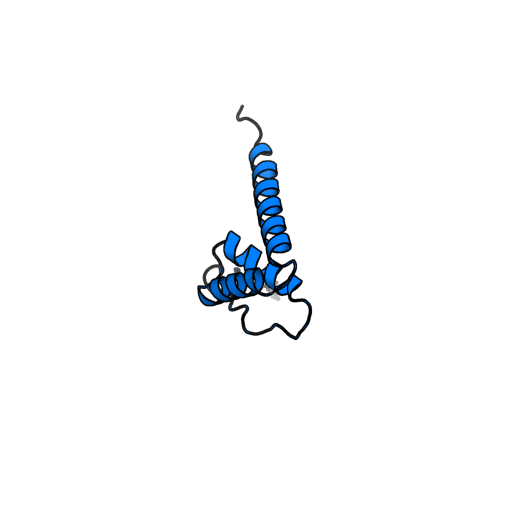 C 1
ATOM 605 O O . PHE A 1 82 ? 5.924 8.063 -17.398 1.00 85.81 82 PHE A O 1
ATOM 612 N N . PHE A 1 83 ? 5.841 6.394 -15.905 1.00 81.88 83 PHE A N 1
ATOM 613 C CA . PHE A 1 83 ? 6.887 5.606 -16.564 1.00 81.88 83 PHE A CA 1
ATOM 614 C C . PHE A 1 83 ? 6.406 4.866 -17.817 1.00 81.88 83 PHE A C 1
ATOM 616 O O . PHE A 1 83 ? 7.214 4.613 -18.711 1.00 81.88 83 PHE A O 1
ATOM 623 N N . ARG A 1 84 ? 5.110 4.552 -17.931 1.00 76.31 84 ARG A N 1
ATOM 624 C CA . ARG A 1 84 ? 4.536 3.984 -19.161 1.00 76.31 84 ARG A CA 1
ATOM 625 C C . ARG A 1 84 ? 4.582 4.994 -20.308 1.00 76.31 84 ARG A C 1
ATOM 627 O O . ARG A 1 84 ? 5.019 4.648 -21.406 1.00 76.31 84 ARG A O 1
ATOM 634 N N . ASP A 1 85 ? 4.211 6.240 -20.034 1.00 65.31 85 ASP A N 1
ATOM 635 C CA . ASP A 1 85 ? 4.176 7.314 -21.035 1.00 65.31 85 ASP A CA 1
ATOM 636 C C . ASP A 1 85 ? 5.578 7.854 -21.379 1.00 65.31 85 ASP A C 1
ATOM 638 O O . ASP A 1 85 ? 5.764 8.527 -22.392 1.00 65.31 85 ASP A O 1
ATOM 642 N N . ALA A 1 86 ? 6.592 7.515 -20.575 1.00 62.47 86 ALA A N 1
ATOM 643 C CA . ALA A 1 86 ? 7.993 7.821 -20.851 1.00 62.47 86 ALA A CA 1
ATOM 644 C C . ALA A 1 86 ? 8.623 6.919 -21.932 1.00 62.47 86 ALA A C 1
ATOM 646 O O . ALA A 1 86 ? 9.773 7.150 -22.315 1.00 62.47 86 ALA A O 1
ATOM 647 N N . THR A 1 87 ? 7.908 5.906 -22.440 1.00 56.59 87 THR A N 1
ATOM 648 C CA . THR A 1 87 ? 8.379 5.152 -23.608 1.00 56.59 87 THR A CA 1
ATOM 649 C C . THR A 1 87 ? 8.225 6.014 -24.868 1.00 56.59 87 THR A C 1
ATOM 651 O O . THR A 1 87 ? 7.103 6.352 -25.247 1.00 56.59 87 THR A O 1
ATOM 654 N N . PRO A 1 88 ? 9.328 6.428 -25.528 1.00 59.41 88 PRO A N 1
ATOM 655 C CA . PRO A 1 88 ? 9.222 7.229 -26.741 1.00 59.41 88 PRO A CA 1
ATOM 656 C C . PRO A 1 88 ? 8.494 6.421 -27.825 1.00 59.41 88 PRO A C 1
ATOM 658 O O . PRO A 1 88 ? 8.702 5.204 -27.912 1.00 59.41 88 PRO A O 1
ATOM 661 N N . PRO A 1 89 ? 7.657 7.061 -28.666 1.00 57.88 89 PRO A N 1
ATOM 662 C CA . PRO A 1 89 ? 7.014 6.364 -29.769 1.00 57.88 89 PRO A CA 1
ATOM 663 C C . PRO A 1 89 ? 8.092 5.714 -30.640 1.00 57.88 89 PRO A C 1
ATOM 665 O O . PRO A 1 89 ? 9.109 6.336 -30.954 1.00 57.88 89 PRO A O 1
ATOM 668 N N . SER A 1 90 ? 7.886 4.442 -30.983 1.00 62.94 90 SER A N 1
ATOM 669 C CA . SER A 1 90 ? 8.776 3.731 -31.901 1.00 62.94 90 SER A CA 1
ATOM 670 C C . SER A 1 90 ? 8.837 4.487 -33.239 1.00 62.94 90 SER A C 1
ATOM 672 O O . SER A 1 90 ? 7.784 4.948 -33.688 1.00 62.94 90 SER A O 1
ATOM 674 N N . PRO A 1 91 ? 10.031 4.660 -33.839 1.00 64.94 91 PRO A N 1
ATOM 675 C CA . PRO A 1 91 ? 10.186 5.344 -35.122 1.00 64.94 91 PRO A CA 1
ATOM 676 C C . PRO A 1 91 ? 9.486 4.615 -36.274 1.00 64.94 91 PRO A C 1
ATOM 678 O O . PRO A 1 91 ? 9.363 3.369 -36.209 1.00 64.94 91 PRO A O 1
#

Mean predicted aligned error: 14.04 Å

pLDDT: mean 74.64, std 19.71, range [40.72, 94.88]

Nearest PDB structures (foldseek):
  4mal-assembly2_B  TM=5.251E-01  e=2.205E+00  Pseudomonas aeruginosa PAO1
  8z6g-assembly3_E  TM=6.711E-01  e=4.955E+00  Pseudomonas aeruginosa

Organism: NCBI:txid1938618

Secondary structure (DSSP, 8-state):
-------PPP-----TTS---TTS---SS-HHHHHHHHHHHHHTT---HHHHHHHHHHHHHSTTHHHHHHHHHHHHHHHHHHHHHTSPPP-